Protein AF-A0A2A4YW65-F1 (afdb_monomer_lite)

Radius of gyration: 28.7 Å; chains: 1; bounding box: 66×34×66 Å

Structure (mmCIF, N/CA/C/O backbone):
data_AF-A0A2A4YW65-F1
#
_entry.id   AF-A0A2A4YW65-F1
#
loop_
_atom_site.group_PDB
_atom_site.id
_atom_site.type_symbol
_atom_site.label_atom_id
_atom_site.label_alt_id
_atom_site.label_comp_id
_atom_site.label_asym_id
_atom_site.label_entity_id
_atom_site.label_seq_id
_atom_site.pdbx_PDB_ins_code
_atom_site.Cartn_x
_atom_site.Cartn_y
_atom_site.Cartn_z
_atom_site.occupancy
_atom_site.B_iso_or_equiv
_atom_site.auth_seq_id
_atom_site.auth_comp_id
_atom_site.auth_asym_id
_atom_site.auth_atom_id
_atom_site.pdbx_PDB_model_num
ATOM 1 N N . MET A 1 1 ? 47.340 -18.598 -49.023 1.00 48.50 1 MET A N 1
ATOM 2 C CA . MET A 1 1 ? 47.053 -17.538 -48.037 1.00 48.50 1 MET A CA 1
ATOM 3 C C . MET A 1 1 ? 45.628 -17.753 -47.557 1.00 48.50 1 MET A C 1
ATOM 5 O O . MET A 1 1 ? 44.806 -18.172 -48.364 1.00 48.50 1 MET A O 1
ATOM 9 N N . SER A 1 2 ? 45.419 -17.687 -46.243 1.00 53.16 2 SER A N 1
ATOM 10 C CA . SER A 1 2 ? 44.254 -18.253 -45.555 1.00 53.16 2 SER A CA 1
ATOM 11 C C . SER A 1 2 ? 43.007 -17.387 -45.751 1.00 53.16 2 SER A C 1
ATOM 13 O O . SER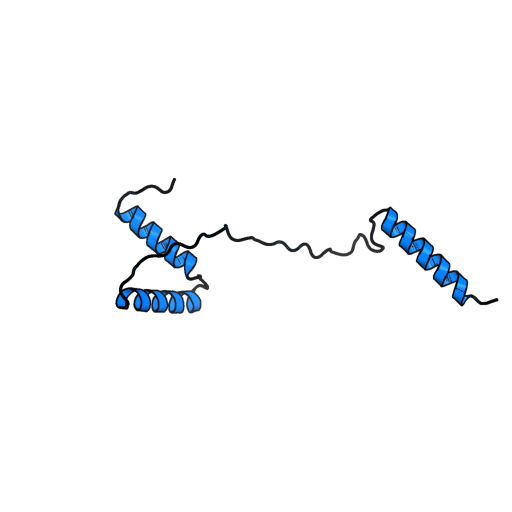 A 1 2 ? 43.008 -16.241 -45.324 1.00 53.16 2 SER A O 1
ATOM 15 N N . ARG A 1 3 ? 41.945 -17.949 -46.346 1.00 60.03 3 ARG A N 1
ATOM 16 C CA . ARG A 1 3 ? 40.611 -17.319 -46.450 1.00 60.03 3 ARG A CA 1
ATOM 17 C C . ARG A 1 3 ? 39.942 -17.117 -45.084 1.00 60.03 3 ARG A C 1
ATOM 19 O O . ARG A 1 3 ? 38.929 -16.436 -45.005 1.00 60.03 3 ARG A O 1
ATOM 26 N N . ASP A 1 4 ? 40.500 -17.720 -44.031 1.00 58.25 4 ASP A N 1
ATOM 27 C CA . ASP A 1 4 ? 39.976 -17.640 -42.669 1.00 58.25 4 ASP A CA 1
ATOM 28 C C . ASP A 1 4 ? 40.277 -16.298 -41.978 1.00 58.25 4 ASP A C 1
ATOM 30 O O . ASP A 1 4 ? 39.684 -16.008 -40.947 1.00 58.25 4 ASP A O 1
ATOM 34 N N . ALA A 1 5 ? 41.207 -15.497 -42.512 1.00 61.91 5 ALA A N 1
ATOM 35 C CA . ALA A 1 5 ? 41.501 -14.160 -41.991 1.00 61.91 5 ALA A CA 1
ATOM 36 C C . ALA A 1 5 ? 40.562 -13.099 -42.591 1.00 61.91 5 ALA A C 1
ATOM 38 O O . ALA A 1 5 ? 40.067 -12.246 -41.863 1.00 61.91 5 ALA A O 1
ATOM 39 N N . ASP A 1 6 ? 40.251 -13.222 -43.886 1.00 74.88 6 ASP A N 1
ATOM 40 C CA . ASP A 1 6 ? 39.449 -12.233 -44.617 1.00 74.88 6 ASP A CA 1
ATOM 41 C C . ASP A 1 6 ? 38.009 -12.135 -44.082 1.00 74.88 6 ASP A C 1
ATOM 43 O O . ASP A 1 6 ? 37.489 -11.037 -43.922 1.00 74.88 6 ASP A O 1
ATOM 47 N N . TRP A 1 7 ? 37.360 -13.258 -43.741 1.00 79.19 7 TRP A N 1
ATOM 48 C CA . TRP A 1 7 ? 35.976 -13.213 -43.235 1.00 79.19 7 TRP A CA 1
ATOM 49 C C . TRP A 1 7 ? 35.873 -12.614 -41.829 1.00 79.19 7 TRP A C 1
ATOM 51 O O . TRP A 1 7 ? 34.831 -12.071 -41.474 1.00 79.19 7 TRP A O 1
ATOM 61 N N . MET A 1 8 ? 36.927 -12.754 -41.020 1.00 80.81 8 MET A N 1
ATOM 62 C CA . MET A 1 8 ? 36.956 -12.245 -39.651 1.00 80.81 8 MET A CA 1
ATOM 63 C C . MET A 1 8 ? 37.122 -10.728 -39.667 1.00 80.81 8 MET A C 1
ATOM 65 O O . MET A 1 8 ? 36.392 -10.025 -38.979 1.00 80.81 8 MET A O 1
ATOM 69 N N . GLU A 1 9 ? 38.013 -10.235 -40.526 1.00 84.69 9 GLU A N 1
ATOM 70 C CA . GLU A 1 9 ? 38.233 -8.805 -40.728 1.00 84.69 9 GLU A CA 1
ATOM 71 C C . GLU A 1 9 ? 36.998 -8.137 -41.363 1.00 84.69 9 GLU A C 1
ATOM 73 O O . GLU A 1 9 ? 36.566 -7.083 -40.906 1.00 84.69 9 GLU A O 1
ATOM 78 N N . GLU A 1 10 ? 36.341 -8.788 -42.334 1.00 81.81 10 GLU A N 1
ATOM 79 C CA . GLU A 1 10 ? 35.068 -8.315 -42.905 1.00 81.81 10 GLU A CA 1
ATOM 80 C C . GLU A 1 10 ? 33.919 -8.268 -41.881 1.00 81.81 10 GLU A C 1
ATOM 82 O O . GLU A 1 10 ? 33.060 -7.382 -41.941 1.00 81.81 10 GLU A O 1
ATOM 87 N N . GLU A 1 11 ? 33.877 -9.224 -40.953 1.00 81.62 11 GLU A N 1
ATOM 88 C CA . GLU A 1 11 ? 32.861 -9.287 -39.903 1.00 81.62 11 GLU A CA 1
ATOM 89 C C . GLU A 1 11 ? 33.079 -8.212 -38.831 1.00 81.62 11 GLU A C 1
ATOM 91 O O . GLU A 1 11 ? 32.109 -7.573 -38.415 1.00 81.62 11 GLU A O 1
ATOM 96 N N . ASP A 1 12 ? 34.331 -7.958 -38.444 1.00 84.56 12 ASP A N 1
ATOM 97 C CA . ASP A 1 12 ? 34.695 -6.883 -37.515 1.00 84.56 12 ASP A CA 1
ATOM 98 C C . ASP A 1 12 ? 34.331 -5.511 -38.107 1.00 84.56 12 ASP A C 1
ATOM 100 O O . ASP A 1 12 ? 33.618 -4.721 -37.481 1.00 84.56 12 ASP A O 1
ATOM 104 N N . ASP A 1 13 ? 34.676 -5.279 -39.376 1.00 85.12 13 ASP A N 1
ATOM 105 C CA . ASP A 1 13 ? 34.291 -4.088 -40.138 1.00 85.12 13 ASP A CA 1
ATOM 106 C C . ASP A 1 13 ? 32.768 -3.881 -40.186 1.00 85.12 13 ASP A C 1
ATOM 108 O O . ASP A 1 13 ? 32.256 -2.754 -40.186 1.00 85.12 13 ASP A O 1
ATOM 112 N N . ARG A 1 14 ? 32.018 -4.981 -40.304 1.00 82.56 14 ARG A N 1
ATOM 113 C CA . ARG A 1 14 ? 30.554 -4.967 -40.350 1.00 82.56 14 ARG A CA 1
ATOM 114 C C . ARG A 1 14 ? 29.966 -4.626 -38.986 1.00 82.56 14 ARG A C 1
ATOM 116 O O . ARG A 1 14 ? 29.001 -3.859 -38.933 1.00 82.56 14 ARG A O 1
ATOM 123 N N . ALA A 1 15 ? 30.534 -5.164 -37.910 1.00 79.81 15 ALA A N 1
ATOM 124 C CA . ALA A 1 15 ? 30.119 -4.882 -36.543 1.00 79.81 15 ALA A CA 1
ATOM 125 C C . ALA A 1 15 ? 30.379 -3.414 -36.168 1.00 79.81 15 ALA A C 1
ATOM 127 O O . ALA A 1 15 ? 29.471 -2.750 -35.665 1.00 79.81 15 ALA A O 1
ATOM 128 N N . GLU A 1 16 ? 31.554 -2.871 -36.503 1.00 83.19 16 GLU A N 1
ATOM 129 C CA . GLU A 1 16 ? 31.891 -1.462 -36.254 1.00 83.19 16 GLU A CA 1
ATOM 130 C C . GLU A 1 16 ? 30.931 -0.503 -36.973 1.00 83.19 16 GLU A C 1
ATOM 132 O O . GLU A 1 16 ? 30.447 0.470 -36.389 1.00 83.19 16 GLU A O 1
ATOM 137 N N . LYS A 1 17 ? 30.584 -0.804 -38.232 1.00 82.81 17 LYS A N 1
ATOM 138 C CA . LYS A 1 17 ? 29.613 -0.010 -39.005 1.00 82.81 17 LYS A CA 1
ATOM 139 C C . LYS A 1 17 ? 28.210 -0.065 -38.393 1.00 82.81 17 LYS A C 1
ATOM 141 O O . LYS A 1 17 ? 27.501 0.939 -38.417 1.00 82.81 17 LYS A O 1
ATOM 146 N N . GLN A 1 18 ? 27.798 -1.211 -37.852 1.00 79.19 18 GLN A N 1
ATOM 147 C CA . GLN A 1 18 ? 26.490 -1.366 -37.207 1.00 79.19 18 GLN A CA 1
ATOM 148 C C . GLN A 1 18 ? 26.404 -0.618 -35.872 1.00 79.19 18 GLN A C 1
ATOM 150 O O . GLN A 1 18 ? 25.398 0.051 -35.621 1.00 79.19 18 GLN A O 1
ATOM 155 N N . ASP A 1 19 ? 27.464 -0.664 -35.061 1.00 77.88 19 ASP A N 1
ATOM 156 C CA . ASP A 1 19 ? 27.533 0.047 -33.780 1.00 77.88 19 ASP A CA 1
ATOM 157 C C . ASP A 1 19 ? 27.554 1.571 -33.984 1.00 77.88 19 ASP A C 1
ATOM 159 O O . ASP A 1 19 ? 26.770 2.298 -33.373 1.00 77.88 19 ASP A O 1
ATOM 163 N N . ALA A 1 20 ? 28.344 2.058 -34.950 1.00 77.12 20 ALA A N 1
ATOM 164 C CA . ALA A 1 20 ? 28.403 3.480 -35.301 1.00 77.12 20 ALA A CA 1
ATOM 165 C C . ALA A 1 20 ? 27.057 4.045 -35.794 1.00 77.12 20 ALA A C 1
ATOM 167 O O . ALA A 1 20 ? 26.752 5.220 -35.576 1.00 77.12 20 ALA A O 1
ATOM 168 N N . LEU A 1 21 ? 26.245 3.220 -36.461 1.00 75.81 21 LEU A N 1
ATOM 169 C CA . LEU A 1 21 ? 24.921 3.601 -36.956 1.00 75.81 21 LEU A CA 1
ATOM 170 C C . LEU A 1 21 ? 23.812 3.383 -35.912 1.00 75.81 21 LEU A C 1
ATOM 172 O O . LEU A 1 21 ? 22.696 3.864 -36.110 1.00 75.81 21 LEU A O 1
ATOM 176 N N . GLY A 1 22 ? 24.095 2.675 -34.812 1.00 71.50 22 GLY A N 1
ATOM 177 C CA . GLY A 1 22 ? 23.102 2.289 -33.807 1.00 71.50 22 GLY A CA 1
ATOM 178 C C . GLY A 1 22 ? 22.005 1.368 -34.358 1.00 71.50 22 GLY A C 1
ATOM 179 O O . GLY A 1 22 ? 20.900 1.331 -33.814 1.00 71.50 22 GLY A O 1
ATOM 180 N N . VAL A 1 23 ? 22.282 0.659 -35.458 1.00 70.12 23 VAL A N 1
ATOM 181 C CA . VAL A 1 23 ? 21.325 -0.205 -36.161 1.00 70.12 23 VAL A CA 1
ATOM 182 C C . VAL A 1 23 ? 21.713 -1.659 -35.933 1.00 70.12 23 VAL A C 1
ATOM 184 O O . VAL A 1 23 ? 22.854 -2.056 -36.151 1.00 70.12 23 VAL A O 1
ATOM 187 N N . THR A 1 24 ? 20.755 -2.484 -35.523 1.00 69.44 24 THR A N 1
ATOM 188 C CA . THR A 1 24 ? 20.962 -3.928 -35.404 1.00 69.44 24 THR A CA 1
ATOM 189 C C . THR A 1 24 ? 20.902 -4.594 -36.779 1.00 69.44 24 THR A C 1
ATOM 191 O O . THR A 1 24 ? 20.134 -4.184 -37.647 1.00 69.44 24 THR A O 1
ATOM 194 N N . ALA A 1 25 ? 21.650 -5.687 -36.970 1.00 69.06 25 ALA A N 1
ATOM 195 C CA . ALA A 1 25 ? 21.626 -6.475 -38.212 1.00 69.06 25 ALA A CA 1
ATOM 196 C C . ALA A 1 25 ? 20.217 -6.952 -38.626 1.00 69.06 25 ALA A C 1
ATOM 198 O O . ALA A 1 25 ? 19.981 -7.265 -39.790 1.00 69.06 25 ALA A O 1
ATOM 199 N N . ASN A 1 26 ? 19.284 -7.011 -37.672 1.00 70.06 26 ASN A N 1
ATOM 200 C CA . ASN A 1 26 ? 17.884 -7.321 -37.902 1.00 70.06 26 ASN A CA 1
ATOM 201 C C . ASN A 1 26 ? 17.008 -6.248 -37.241 1.00 70.06 26 ASN A C 1
ATOM 203 O O . ASN A 1 26 ? 16.658 -6.358 -36.063 1.00 70.06 26 ASN A O 1
ATOM 207 N N . ALA A 1 27 ? 16.703 -5.193 -37.996 1.00 65.19 27 ALA A N 1
ATOM 208 C CA . ALA A 1 27 ? 15.834 -4.101 -37.557 1.00 65.19 27 ALA A CA 1
ATOM 209 C C . ALA A 1 27 ? 14.350 -4.515 -37.472 1.00 65.19 27 ALA A C 1
ATOM 211 O O . ALA A 1 27 ? 13.583 -3.890 -36.743 1.00 65.19 27 ALA A O 1
ATOM 212 N N . ASP A 1 28 ? 13.960 -5.589 -38.167 1.00 66.44 28 ASP A N 1
ATOM 213 C CA . ASP A 1 28 ? 12.588 -6.114 -38.195 1.00 66.44 28 ASP A CA 1
ATOM 214 C C . ASP A 1 28 ? 12.296 -7.105 -37.053 1.00 66.44 28 ASP A C 1
ATOM 216 O O . ASP A 1 28 ? 11.158 -7.550 -36.875 1.00 66.44 28 ASP A O 1
ATOM 220 N N . ALA A 1 29 ? 13.307 -7.473 -36.258 1.00 69.25 29 ALA A N 1
ATOM 221 C CA . ALA A 1 29 ? 13.113 -8.356 -35.117 1.00 69.25 29 ALA A CA 1
ATOM 222 C C . ALA A 1 29 ? 12.264 -7.660 -34.036 1.00 69.25 29 ALA A C 1
ATOM 224 O O . ALA A 1 29 ? 12.604 -6.557 -33.598 1.00 69.25 29 ALA A O 1
ATOM 225 N N . PRO A 1 30 ? 11.187 -8.296 -33.536 1.00 67.75 30 PRO A N 1
ATOM 226 C CA . PRO A 1 30 ? 10.367 -7.712 -32.486 1.00 67.75 30 PRO A CA 1
ATOM 227 C C . PRO A 1 30 ? 11.189 -7.544 -31.205 1.00 67.75 30 PRO A C 1
ATOM 229 O O . PRO A 1 30 ? 11.548 -8.511 -30.530 1.00 67.75 30 PRO A O 1
ATOM 232 N N . VAL A 1 31 ? 11.468 -6.291 -30.852 1.00 69.94 31 VAL A N 1
ATOM 233 C CA . VAL A 1 31 ? 12.124 -5.937 -29.594 1.00 69.94 31 VAL A CA 1
ATOM 234 C C . VAL A 1 31 ? 11.156 -6.208 -28.444 1.00 69.94 31 VAL A C 1
ATOM 236 O O . VAL A 1 31 ? 10.006 -5.763 -28.455 1.00 69.94 31 VAL A O 1
ATOM 239 N N . LEU A 1 32 ? 11.628 -6.913 -27.415 1.00 68.62 32 LEU A N 1
ATOM 240 C CA . LEU A 1 32 ? 10.905 -7.122 -26.160 1.00 68.62 32 LEU A CA 1
ATOM 241 C C . LEU A 1 32 ? 10.786 -5.794 -25.393 1.00 68.62 32 LEU A C 1
ATOM 243 O O . LEU A 1 32 ? 11.521 -5.515 -24.446 1.00 68.62 32 LEU A O 1
ATOM 247 N N . VAL A 1 33 ? 9.829 -4.957 -25.795 1.00 65.81 33 VAL A N 1
ATOM 248 C CA . VAL A 1 33 ? 9.448 -3.763 -25.043 1.00 65.81 33 VAL A CA 1
ATOM 249 C C . VAL A 1 33 ? 8.718 -4.237 -23.791 1.00 65.81 33 VAL A C 1
ATOM 251 O O . VAL A 1 33 ? 7.562 -4.657 -23.842 1.00 65.81 33 VAL A O 1
ATOM 254 N N . ARG A 1 34 ? 9.394 -4.191 -22.638 1.00 65.19 34 ARG A N 1
ATOM 255 C CA . ARG A 1 34 ? 8.753 -4.412 -21.336 1.00 65.19 34 ARG A CA 1
ATOM 256 C C . ARG A 1 34 ? 7.723 -3.304 -21.100 1.00 65.19 34 ARG A C 1
ATOM 258 O O . ARG A 1 34 ? 8.043 -2.284 -20.496 1.00 65.19 34 ARG A O 1
ATOM 265 N N . LYS A 1 35 ? 6.478 -3.518 -21.534 1.00 59.56 35 LYS A N 1
ATOM 266 C CA . LYS A 1 35 ? 5.316 -2.767 -21.046 1.00 59.56 35 LYS A CA 1
ATOM 267 C C . LYS A 1 35 ? 5.161 -3.081 -19.562 1.00 59.56 35 LYS A C 1
ATOM 269 O O . LYS A 1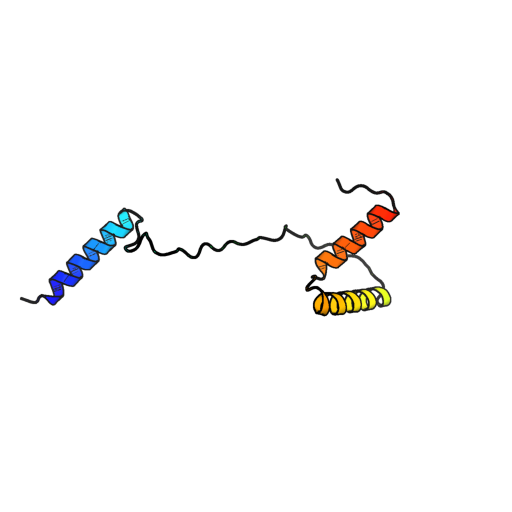 35 ? 4.541 -4.068 -19.183 1.00 59.56 35 LYS A O 1
ATOM 274 N N . ARG A 1 36 ? 5.803 -2.285 -18.710 1.00 60.28 36 ARG A N 1
ATOM 275 C CA . ARG A 1 36 ? 5.512 -2.298 -17.280 1.00 60.28 36 ARG A CA 1
ATOM 276 C C . ARG A 1 36 ? 4.259 -1.458 -17.099 1.00 60.28 36 ARG A C 1
ATOM 278 O O . ARG A 1 36 ? 4.348 -0.237 -17.061 1.00 60.28 36 ARG A O 1
ATOM 285 N N . GLU A 1 37 ? 3.104 -2.105 -17.018 1.00 61.97 37 GLU A N 1
ATOM 286 C CA . GLU A 1 37 ? 1.958 -1.512 -16.330 1.00 61.97 37 GLU A CA 1
ATOM 287 C C . GLU A 1 37 ? 2.392 -1.326 -14.874 1.00 61.97 37 GLU A C 1
ATOM 289 O O . GLU A 1 37 ? 2.408 -2.264 -14.077 1.00 61.97 37 GLU A O 1
ATOM 294 N N . GLN A 1 38 ? 2.930 -0.148 -14.570 1.00 63.03 38 GLN A N 1
ATOM 295 C CA . GLN A 1 38 ? 3.439 0.147 -13.244 1.00 63.03 38 GLN A CA 1
ATOM 296 C C . GLN A 1 38 ? 2.242 0.551 -12.386 1.00 63.03 38 GLN A C 1
ATOM 298 O O . GLN A 1 38 ? 1.591 1.558 -12.660 1.00 63.03 38 GLN A O 1
ATOM 303 N N . GLU A 1 39 ? 1.930 -0.263 -11.374 1.00 70.31 39 GLU A N 1
ATOM 304 C CA . GLU A 1 39 ? 0.949 0.110 -10.353 1.00 70.31 39 GLU A CA 1
ATOM 305 C C . GLU A 1 39 ? 1.345 1.463 -9.729 1.00 70.31 39 GLU A C 1
ATOM 307 O O . GLU A 1 39 ? 2.544 1.748 -9.595 1.00 70.31 39 GLU A O 1
ATOM 312 N N . PRO A 1 40 ? 0.366 2.303 -9.344 1.00 78.44 40 PRO A N 1
ATOM 313 C CA . PRO A 1 40 ? 0.645 3.599 -8.742 1.00 78.44 40 PRO A CA 1
ATOM 314 C C . PRO A 1 40 ? 1.533 3.456 -7.493 1.00 78.44 40 PRO A C 1
ATOM 316 O O . PRO A 1 40 ? 1.417 2.473 -6.751 1.00 78.44 40 PRO A O 1
ATOM 319 N N . PRO A 1 41 ? 2.429 4.426 -7.237 1.00 80.38 41 PRO A N 1
ATOM 320 C CA . PRO A 1 41 ? 3.340 4.363 -6.103 1.00 80.38 41 PRO A CA 1
ATOM 321 C C . PRO A 1 41 ? 2.556 4.398 -4.784 1.00 80.38 41 PRO A C 1
ATOM 323 O O . PRO A 1 41 ? 1.774 5.313 -4.535 1.00 80.38 41 PRO A O 1
ATOM 326 N N . ARG A 1 42 ? 2.784 3.400 -3.921 1.00 82.00 42 ARG A N 1
ATOM 327 C CA . ARG A 1 42 ? 2.161 3.291 -2.593 1.00 82.00 42 ARG A CA 1
ATOM 328 C C . ARG A 1 42 ? 3.150 3.693 -1.498 1.00 82.00 42 ARG A C 1
ATOM 330 O O . ARG A 1 42 ? 4.324 3.336 -1.565 1.00 82.00 42 ARG A O 1
ATOM 337 N N . ALA A 1 43 ? 2.662 4.386 -0.469 1.00 81.62 43 ALA A N 1
ATOM 338 C CA . ALA A 1 43 ? 3.429 4.734 0.728 1.00 81.62 43 ALA A CA 1
ATOM 339 C C . ALA A 1 43 ? 2.984 3.891 1.935 1.00 81.62 43 ALA A C 1
ATOM 341 O O . ALA A 1 43 ? 1.801 3.584 2.090 1.00 81.62 43 ALA A O 1
ATOM 342 N N . THR A 1 44 ? 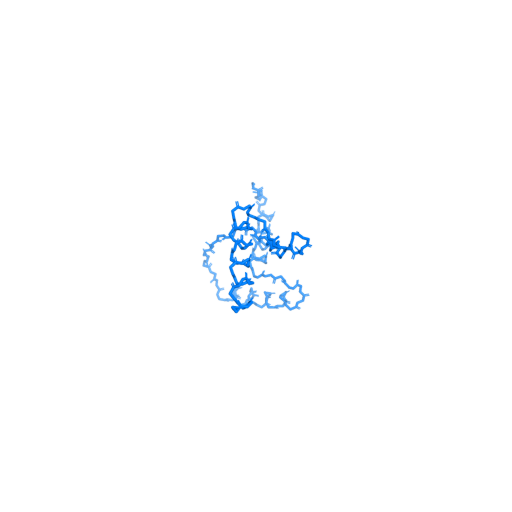3.923 3.535 2.814 1.00 82.56 44 THR A N 1
ATOM 343 C CA . THR A 1 44 ? 3.629 2.752 4.022 1.00 82.56 44 THR A CA 1
ATOM 344 C C . THR A 1 44 ? 2.997 3.638 5.096 1.00 82.56 44 THR A C 1
ATOM 346 O O . THR A 1 44 ? 3.604 4.616 5.529 1.00 82.56 44 THR A O 1
ATOM 349 N N . LYS A 1 45 ? 1.803 3.275 5.577 1.00 78.56 45 LYS A N 1
ATOM 350 C CA . LYS A 1 45 ? 1.147 3.919 6.725 1.00 78.56 45 LYS A CA 1
ATOM 351 C C . LYS A 1 45 ? 0.979 2.910 7.859 1.00 78.56 45 LYS A C 1
ATOM 353 O O . LYS A 1 45 ? 0.217 1.959 7.723 1.00 78.56 45 LYS A O 1
ATOM 358 N N . GLY A 1 46 ? 1.677 3.127 8.972 1.00 81.06 46 GLY A N 1
ATOM 359 C CA . GLY A 1 46 ? 1.522 2.320 10.184 1.00 81.06 46 GLY A CA 1
ATOM 360 C C . GLY A 1 46 ? 0.328 2.786 11.015 1.00 81.06 46 GLY A C 1
ATOM 361 O O . GLY A 1 46 ? 0.177 3.980 11.270 1.00 81.06 46 GLY A O 1
ATOM 362 N N . PHE A 1 47 ? -0.514 1.853 11.449 1.00 81.38 47 PHE A N 1
ATOM 363 C CA . PHE A 1 47 ? -1.603 2.097 12.393 1.00 81.38 47 PHE A CA 1
ATOM 364 C C . PHE A 1 47 ? -1.543 1.077 13.527 1.00 81.38 47 PHE A C 1
ATOM 366 O O . PHE A 1 47 ? -1.165 -0.076 13.324 1.00 81.38 47 PHE A O 1
ATOM 373 N N . TYR A 1 48 ? -1.938 1.503 14.723 1.00 86.56 48 TYR A N 1
ATOM 374 C CA . TYR A 1 48 ? -2.133 0.597 15.846 1.00 86.56 48 TYR A CA 1
ATOM 375 C C . TYR A 1 48 ? -3.510 -0.053 15.717 1.00 86.56 48 TYR A C 1
ATOM 377 O O . TYR A 1 48 ? -4.526 0.639 15.660 1.00 86.56 48 TYR A O 1
ATOM 385 N N . ILE A 1 49 ? -3.538 -1.381 15.661 1.00 86.88 49 ILE A N 1
ATOM 386 C CA . ILE A 1 49 ? -4.758 -2.182 15.557 1.00 86.88 49 ILE A CA 1
ATOM 387 C C . ILE A 1 49 ? -4.759 -3.246 16.656 1.00 86.88 49 ILE A C 1
ATOM 389 O O . ILE A 1 49 ? -3.710 -3.749 17.052 1.00 86.88 49 ILE A O 1
ATOM 393 N N . GLN A 1 50 ? -5.950 -3.585 17.157 1.00 91.19 50 GLN A N 1
ATOM 394 C CA . GLN A 1 50 ? -6.118 -4.711 18.075 1.00 91.19 50 GLN A CA 1
ATOM 395 C C . GLN A 1 50 ? -5.972 -6.038 17.317 1.00 91.19 50 GLN A C 1
ATOM 397 O O . GLN A 1 50 ? -6.475 -6.179 16.201 1.00 91.19 50 GLN A O 1
ATOM 402 N N . ASP A 1 51 ? -5.355 -7.029 17.958 1.00 89.38 51 ASP A N 1
ATOM 403 C CA . ASP A 1 51 ? -5.043 -8.344 17.373 1.00 89.38 51 ASP A CA 1
ATOM 404 C C . ASP A 1 51 ? -6.263 -9.027 16.722 1.00 89.38 51 ASP A C 1
ATOM 406 O O . ASP A 1 51 ? -6.170 -9.578 15.628 1.00 89.38 51 ASP A O 1
ATOM 410 N N . VAL A 1 52 ? -7.449 -8.898 17.326 1.00 91.50 52 VAL A N 1
ATOM 411 C CA . VAL A 1 52 ? -8.699 -9.465 16.786 1.00 91.50 52 VAL A CA 1
ATOM 412 C C . VAL A 1 52 ? -9.018 -8.922 15.387 1.00 91.50 52 VAL A C 1
ATOM 414 O O . VAL A 1 52 ? -9.356 -9.692 14.488 1.00 91.50 52 VAL A O 1
ATOM 417 N N . TYR A 1 53 ? -8.877 -7.610 15.178 1.00 86.88 53 TYR A N 1
ATOM 418 C CA . TYR A 1 53 ? -9.124 -6.992 13.874 1.00 86.88 53 TYR A CA 1
ATOM 419 C C . TYR A 1 53 ? -8.002 -7.288 12.879 1.00 86.88 53 TYR A C 1
ATOM 421 O O . TYR A 1 53 ? -8.293 -7.461 11.698 1.00 86.88 53 TYR A O 1
ATOM 429 N N . SER A 1 54 ? -6.752 -7.412 13.344 1.00 85.44 54 SER A N 1
ATOM 430 C CA . SER A 1 54 ? -5.629 -7.840 12.497 1.00 85.44 54 SER A CA 1
ATOM 431 C C . SER A 1 54 ? -5.894 -9.222 11.903 1.00 85.44 54 SER A C 1
ATOM 433 O O . SER A 1 54 ? -5.902 -9.389 10.688 1.00 85.44 54 SER A O 1
ATOM 435 N N . ARG A 1 55 ? -6.230 -10.199 12.754 1.00 88.88 55 ARG A N 1
ATOM 436 C CA . ARG A 1 55 ? -6.531 -11.572 12.321 1.00 88.88 55 ARG A CA 1
ATOM 437 C C . ARG A 1 55 ? -7.756 -11.642 11.413 1.00 88.88 55 ARG A C 1
ATOM 439 O O . ARG A 1 55 ? -7.778 -12.417 10.458 1.00 88.88 55 ARG A O 1
ATOM 446 N N . GLY A 1 56 ? -8.781 -10.839 11.705 1.00 89.12 56 GLY A N 1
ATOM 447 C CA . GLY A 1 56 ? -9.959 -10.719 10.847 1.00 89.12 56 GLY A CA 1
ATOM 448 C C . GLY A 1 56 ? -9.601 -10.186 9.459 1.00 89.12 56 GLY A C 1
ATOM 449 O O . GLY A 1 56 ? -10.043 -10.746 8.459 1.00 89.12 56 GLY A O 1
ATOM 450 N N . PHE A 1 57 ? -8.754 -9.157 9.391 1.00 86.38 57 PHE A N 1
ATOM 451 C CA . PHE A 1 57 ? -8.275 -8.601 8.129 1.00 86.38 57 PHE A CA 1
ATOM 452 C C . PHE A 1 57 ? -7.450 -9.619 7.335 1.00 86.38 57 PHE A C 1
ATOM 454 O O . PHE A 1 57 ? -7.727 -9.830 6.156 1.00 86.38 57 PHE A O 1
ATOM 461 N N . ASP A 1 58 ? -6.517 -10.322 7.979 1.00 85.19 58 ASP A N 1
ATOM 462 C CA . ASP A 1 58 ? -5.692 -11.347 7.327 1.00 85.19 58 ASP A CA 1
ATOM 463 C C . ASP A 1 58 ? -6.540 -12.465 6.709 1.00 85.19 58 ASP A C 1
ATOM 465 O O . ASP A 1 58 ? -6.284 -12.908 5.586 1.00 85.19 58 ASP A O 1
ATOM 469 N N . ARG A 1 59 ? -7.606 -12.883 7.402 1.00 88.94 59 ARG A N 1
ATOM 470 C CA . ARG A 1 59 ? -8.560 -13.867 6.879 1.00 88.94 59 ARG A CA 1
ATOM 471 C C . ARG A 1 59 ? -9.280 -13.358 5.630 1.00 88.94 59 ARG A C 1
ATOM 473 O O . ARG A 1 59 ? -9.362 -14.081 4.640 1.00 88.94 59 ARG A O 1
ATOM 480 N N . VAL A 1 60 ? -9.762 -12.116 5.655 1.00 86.62 60 VAL A N 1
ATOM 481 C CA . VAL A 1 60 ? -10.436 -11.495 4.502 1.0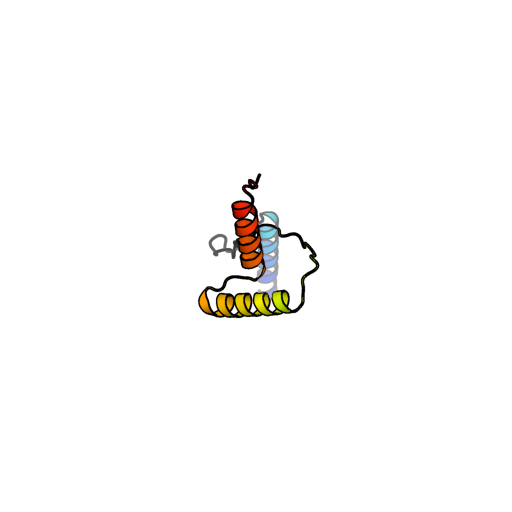0 86.62 60 VAL A CA 1
ATOM 482 C C . VAL A 1 60 ? -9.482 -11.372 3.314 1.00 86.62 60 VAL A C 1
ATOM 484 O O . VAL A 1 60 ? -9.862 -11.687 2.187 1.00 86.62 60 VAL A O 1
ATOM 487 N N . VAL A 1 61 ? -8.233 -10.965 3.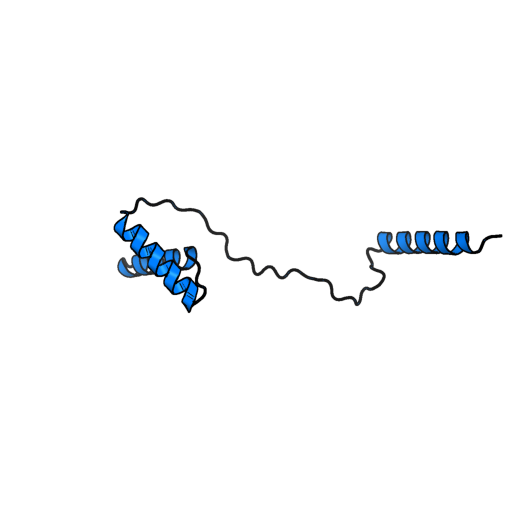553 1.00 86.44 61 VAL A N 1
ATOM 488 C CA . VAL A 1 61 ? -7.191 -10.900 2.518 1.00 86.44 61 VAL A CA 1
ATOM 489 C C . VAL A 1 61 ? -6.947 -12.279 1.917 1.00 86.44 61 VAL A C 1
ATOM 491 O O . VAL A 1 61 ? -6.880 -12.404 0.696 1.00 86.44 61 VAL A O 1
ATOM 494 N N . PHE A 1 62 ? -6.844 -13.317 2.747 1.00 83.12 62 PHE A N 1
ATOM 495 C CA . PHE A 1 62 ? -6.643 -14.684 2.278 1.00 83.12 62 PHE A CA 1
ATOM 496 C C . PHE A 1 62 ? -7.804 -15.162 1.395 1.00 83.12 62 PHE A C 1
ATOM 498 O O . PHE A 1 62 ? -7.579 -15.635 0.280 1.00 83.12 62 PHE A O 1
ATOM 505 N N . GLU A 1 63 ? -9.045 -14.974 1.844 1.00 87.06 63 GLU A N 1
ATOM 506 C CA . GLU A 1 63 ? -10.246 -15.361 1.096 1.00 87.06 63 GLU A CA 1
ATOM 507 C C . GLU A 1 63 ? -10.357 -14.597 -0.239 1.00 87.06 63 GLU A C 1
ATOM 509 O O . GLU A 1 63 ? -10.576 -15.195 -1.294 1.00 87.06 63 GLU A O 1
ATOM 514 N N . GLN A 1 64 ? -10.133 -13.280 -0.237 1.00 84.12 64 GLN A N 1
ATOM 515 C CA . GLN A 1 64 ? -10.211 -12.454 -1.449 1.00 84.12 64 GLN A CA 1
ATOM 516 C C . GLN A 1 64 ? -9.051 -12.696 -2.419 1.00 84.12 64 GLN A C 1
ATOM 518 O O . GLN A 1 64 ? -9.245 -12.607 -3.635 1.00 84.12 64 GLN A O 1
ATOM 523 N N . LYS A 1 65 ? -7.865 -13.047 -1.913 1.00 82.44 65 LYS A N 1
ATOM 524 C CA . LYS A 1 65 ? -6.732 -13.457 -2.747 1.00 82.44 65 LYS A CA 1
ATOM 525 C C . LYS A 1 65 ? -7.058 -14.737 -3.515 1.00 82.44 65 LYS A C 1
ATOM 527 O O . LYS A 1 65 ? -6.768 -14.805 -4.705 1.00 82.44 65 LYS A O 1
ATOM 532 N N . MET A 1 66 ? -7.693 -15.710 -2.860 1.00 78.50 66 MET A N 1
ATOM 533 C CA . MET A 1 66 ? -8.081 -16.982 -3.479 1.00 78.50 66 MET A CA 1
ATOM 534 C C . MET A 1 66 ? -9.198 -16.824 -4.520 1.00 78.50 66 MET A C 1
ATOM 536 O O . MET A 1 66 ? -9.184 -17.518 -5.531 1.00 78.50 66 MET A O 1
ATOM 540 N N . VAL A 1 67 ? -10.157 -15.918 -4.293 1.00 79.19 67 VAL A N 1
ATOM 541 C CA . VAL A 1 67 ? -11.353 -15.784 -5.149 1.00 79.19 67 VAL A CA 1
ATOM 542 C C . VAL A 1 67 ? -11.192 -14.740 -6.261 1.00 79.19 67 VAL A C 1
ATOM 544 O O . VAL A 1 67 ? -11.692 -14.947 -7.363 1.00 79.19 67 VAL A O 1
ATOM 547 N N . LYS A 1 68 ? -10.536 -13.601 -5.992 1.00 73.38 68 LYS A N 1
ATOM 548 C CA . LYS A 1 68 ? -10.504 -12.433 -6.900 1.00 73.38 68 LYS A CA 1
ATOM 549 C C . LYS A 1 68 ? -9.101 -11.949 -7.268 1.00 73.38 68 LYS A C 1
ATOM 551 O O . LYS A 1 68 ? -8.985 -10.994 -8.027 1.00 73.38 68 LYS A O 1
ATOM 556 N N . GLY A 1 69 ? -8.048 -12.545 -6.705 1.00 77.00 69 GLY A N 1
ATOM 557 C CA . GLY A 1 69 ? -6.666 -12.105 -6.930 1.00 77.00 69 GLY A CA 1
ATOM 558 C C . GLY A 1 69 ? -6.332 -10.721 -6.356 1.00 77.00 69 GLY A C 1
ATOM 559 O O . GLY A 1 69 ? -5.259 -10.196 -6.644 1.00 77.00 69 GLY A O 1
ATOM 560 N N . LYS A 1 70 ? -7.220 -10.134 -5.537 1.00 79.44 70 LYS A N 1
ATOM 561 C CA . LYS A 1 70 ? -7.003 -8.824 -4.907 1.00 79.44 70 LYS A CA 1
ATOM 562 C C . LYS A 1 70 ? -5.844 -8.880 -3.916 1.00 79.44 70 LYS A C 1
ATOM 564 O O . LYS A 1 70 ? -5.697 -9.849 -3.164 1.00 79.44 70 LYS A O 1
ATOM 569 N N . LYS A 1 71 ? -5.037 -7.820 -3.885 1.00 81.44 71 LYS A N 1
ATOM 570 C CA . LYS A 1 71 ? -3.897 -7.705 -2.963 1.00 81.44 71 LYS A CA 1
ATOM 571 C C . LYS A 1 71 ? -4.315 -7.019 -1.658 1.00 81.44 71 LYS A C 1
ATOM 573 O O . LYS A 1 71 ? -5.243 -6.216 -1.624 1.00 81.44 71 LYS A O 1
ATOM 578 N N . ALA A 1 72 ? -3.580 -7.292 -0.577 1.00 82.00 72 ALA A N 1
ATOM 579 C CA . ALA A 1 72 ? -3.815 -6.674 0.733 1.00 82.00 72 ALA A CA 1
ATOM 580 C C . ALA A 1 72 ? -3.880 -5.126 0.709 1.00 82.00 72 ALA A C 1
ATOM 582 O O . ALA A 1 72 ? -4.763 -4.579 1.369 1.00 82.00 72 ALA A O 1
ATOM 583 N N . PRO A 1 73 ? -3.031 -4.406 -0.060 1.00 84.38 73 PRO A N 1
ATOM 584 C CA . PRO A 1 73 ? -3.102 -2.946 -0.138 1.00 84.38 73 PRO A CA 1
ATOM 585 C C . PRO A 1 73 ? -4.411 -2.436 -0.749 1.00 84.38 73 PRO A C 1
ATOM 587 O O . PRO A 1 73 ? -4.972 -1.470 -0.253 1.00 84.38 73 PRO A O 1
ATOM 590 N N . GLU A 1 74 ? -4.940 -3.112 -1.771 1.00 86.12 74 GLU A N 1
ATOM 591 C CA . GLU A 1 74 ? -6.194 -2.721 -2.433 1.00 86.12 74 GLU A CA 1
ATOM 592 C C . GLU A 1 74 ? -7.386 -2.862 -1.486 1.00 86.12 74 GLU A C 1
ATOM 594 O O . GLU A 1 74 ? -8.262 -2.005 -1.443 1.00 86.12 74 GLU A O 1
ATOM 599 N N . LEU A 1 75 ? -7.397 -3.929 -0.682 1.00 85.50 75 LEU A N 1
ATOM 600 C CA . LEU A 1 75 ? -8.424 -4.144 0.338 1.00 85.50 75 LEU A CA 1
ATOM 601 C C . LEU A 1 75 ? -8.316 -3.127 1.478 1.00 85.50 75 LEU A C 1
ATOM 603 O O . LEU A 1 75 ? -9.335 -2.692 2.012 1.00 85.50 75 LEU A O 1
ATOM 607 N N . ALA A 1 76 ? -7.096 -2.725 1.841 1.00 86.00 76 ALA A N 1
ATOM 608 C CA . ALA A 1 76 ? -6.884 -1.663 2.817 1.00 86.00 76 ALA A CA 1
ATOM 609 C C . ALA A 1 76 ? -7.374 -0.304 2.287 1.00 86.00 76 ALA A C 1
ATOM 611 O O . ALA A 1 76 ? -8.068 0.416 3.003 1.00 86.00 76 ALA A O 1
ATOM 612 N N . GLU A 1 77 ? -7.074 0.032 1.031 1.00 86.38 77 GLU A N 1
ATOM 613 C CA . GLU A 1 77 ? -7.578 1.238 0.361 1.00 86.38 77 GLU A CA 1
ATOM 614 C C . GLU A 1 77 ? -9.113 1.222 0.262 1.00 86.38 77 GLU A C 1
ATOM 616 O O . GLU A 1 77 ? -9.760 2.220 0.579 1.00 86.38 77 GLU A O 1
ATOM 621 N N . GLU A 1 78 ? -9.714 0.077 -0.081 1.00 86.88 78 GLU A N 1
ATOM 622 C CA . GLU A 1 78 ? -11.169 -0.118 -0.115 1.00 86.88 78 GLU A CA 1
ATOM 623 C C . GLU A 1 78 ? -11.801 0.107 1.269 1.00 86.88 78 GLU A C 1
ATOM 625 O O . GLU A 1 78 ? -12.786 0.839 1.393 1.00 86.88 78 GLU A O 1
ATOM 630 N N . ALA A 1 79 ? -11.204 -0.443 2.330 1.00 86.94 79 ALA A N 1
ATOM 631 C CA . ALA A 1 79 ? -11.661 -0.233 3.702 1.00 86.94 79 ALA A CA 1
ATOM 632 C C . ALA A 1 79 ? -11.565 1.243 4.132 1.00 86.94 79 ALA A C 1
ATOM 634 O O . ALA A 1 79 ? -12.492 1.774 4.748 1.00 86.94 79 ALA A O 1
ATOM 635 N N . ILE A 1 80 ? -10.474 1.931 3.776 1.00 86.81 80 ILE A N 1
ATOM 636 C CA . ILE A 1 80 ? -10.306 3.366 4.044 1.00 86.81 80 ILE A CA 1
ATOM 637 C C . ILE A 1 80 ? -11.358 4.174 3.281 1.00 86.81 80 ILE A C 1
ATOM 639 O O . ILE A 1 80 ? -11.975 5.068 3.853 1.00 86.81 80 ILE A O 1
ATOM 643 N N . LEU A 1 81 ? -11.616 3.843 2.018 1.00 88.81 81 LEU A N 1
ATOM 644 C CA . LEU A 1 81 ? -12.614 4.522 1.198 1.00 88.81 81 LEU A CA 1
ATOM 645 C C . LEU A 1 81 ? -14.034 4.342 1.755 1.00 88.81 81 LEU A C 1
ATOM 647 O O . LEU A 1 81 ? -14.822 5.287 1.743 1.00 88.81 81 LEU A O 1
ATOM 651 N N . LEU A 1 82 ? -14.356 3.166 2.302 1.00 88.81 82 LEU A N 1
ATOM 652 C CA . LEU A 1 82 ? -15.615 2.932 3.017 1.00 88.81 82 LEU A CA 1
ATOM 653 C C . LEU A 1 82 ? -15.728 3.783 4.290 1.00 88.81 82 LEU A C 1
ATOM 655 O O . LEU A 1 82 ? -16.797 4.328 4.564 1.00 88.81 82 LEU A O 1
ATOM 659 N N . LEU A 1 83 ? -14.637 3.942 5.045 1.00 87.50 83 LEU A N 1
ATOM 660 C CA . LEU A 1 83 ? -14.604 4.840 6.202 1.00 87.50 83 LEU A CA 1
ATOM 661 C C . LEU A 1 83 ? -14.791 6.303 5.784 1.00 87.50 83 LEU A C 1
ATOM 663 O O . LEU A 1 83 ? -15.619 6.991 6.372 1.00 87.50 83 LEU A O 1
ATOM 667 N N . LEU A 1 84 ? -14.084 6.769 4.753 1.00 89.44 84 LEU A N 1
ATOM 668 C CA . LEU A 1 84 ? -14.205 8.142 4.252 1.00 89.44 84 LEU A CA 1
ATOM 669 C C . LEU A 1 84 ? -15.634 8.448 3.793 1.00 89.44 84 LEU A C 1
ATOM 671 O O . LEU A 1 84 ? -16.189 9.468 4.189 1.00 89.44 84 LEU A O 1
ATOM 675 N N . LYS A 1 85 ? -16.268 7.521 3.062 1.00 90.69 85 LYS A N 1
ATOM 676 C CA . LYS A 1 85 ? -17.686 7.619 2.681 1.00 90.69 85 LYS A CA 1
ATOM 677 C C . LYS A 1 85 ? -18.616 7.702 3.887 1.00 90.69 85 LYS A C 1
ATOM 679 O O . LYS A 1 85 ? -19.563 8.476 3.872 1.00 90.69 85 LYS A O 1
ATOM 684 N N . LYS A 1 86 ? -18.359 6.914 4.935 1.00 92.19 86 LYS A N 1
ATOM 685 C CA . LYS A 1 86 ? -19.183 6.914 6.152 1.00 92.19 86 LYS A CA 1
ATOM 686 C C . LYS A 1 86 ? -19.147 8.259 6.885 1.00 92.19 86 LYS A C 1
ATOM 688 O O . LYS A 1 86 ? -20.141 8.628 7.501 1.00 92.19 86 LYS A O 1
ATOM 693 N N . TYR A 1 87 ? -18.015 8.958 6.838 1.00 92.62 87 TYR A N 1
ATOM 694 C CA . TYR A 1 87 ? -17.818 10.253 7.498 1.00 92.62 87 TYR A CA 1
ATOM 695 C C . TYR A 1 87 ? -17.915 11.452 6.539 1.00 92.62 87 TYR A C 1
ATOM 697 O O . TYR A 1 87 ? -17.557 12.557 6.931 1.00 92.62 87 TYR A O 1
ATOM 705 N N . ASP A 1 88 ? -18.388 11.232 5.308 1.00 89.56 88 ASP A N 1
ATOM 706 C CA . ASP A 1 88 ? -18.547 12.245 4.254 1.00 89.56 88 ASP A CA 1
ATOM 707 C C . ASP A 1 88 ? -17.276 13.077 3.988 1.00 89.56 88 ASP A C 1
ATOM 709 O O . ASP A 1 88 ? -17.303 14.284 3.751 1.00 89.56 88 ASP A O 1
ATOM 713 N N . VAL A 1 89 ? -16.117 12.413 4.061 1.00 88.00 89 VAL A N 1
ATOM 714 C CA . VAL A 1 89 ? -14.814 13.033 3.807 1.00 88.00 89 VAL A CA 1
ATOM 715 C C . VAL A 1 89 ? -14.441 12.820 2.334 1.00 88.00 89 VAL A C 1
ATOM 717 O O . VAL A 1 89 ? -14.229 11.674 1.926 1.00 88.00 89 VAL A O 1
ATOM 720 N N . PRO A 1 90 ? -14.319 13.885 1.520 1.00 80.44 90 PRO A N 1
ATOM 721 C CA . PRO A 1 90 ? -13.969 13.750 0.111 1.00 80.44 90 PRO A CA 1
ATOM 722 C C . PRO A 1 90 ? -12.494 13.367 -0.078 1.00 80.44 90 PRO A C 1
ATOM 724 O O . PRO A 1 90 ? -11.603 13.896 0.591 1.00 80.44 90 PRO A O 1
ATOM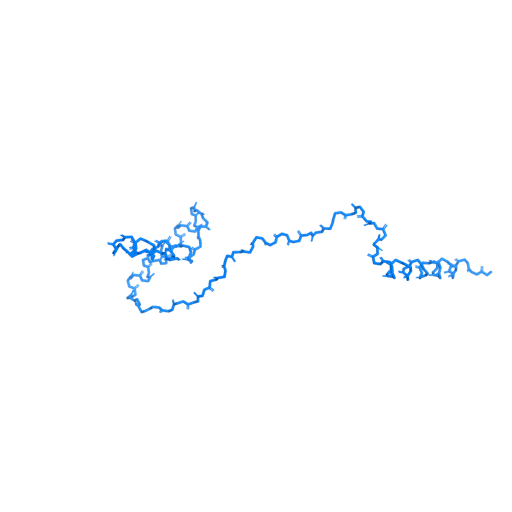 727 N N . LEU A 1 91 ? -12.237 12.473 -1.038 1.00 77.50 91 LEU A N 1
ATOM 728 C CA . LEU A 1 91 ? -10.904 12.260 -1.606 1.00 77.50 91 LEU A CA 1
ATOM 729 C C . LEU A 1 91 ? -10.598 13.453 -2.519 1.00 77.50 91 LEU A C 1
ATOM 731 O O . LEU A 1 91 ? -11.348 13.706 -3.460 1.00 77.50 91 LEU A O 1
ATOM 735 N N . LYS A 1 92 ? -9.555 14.214 -2.178 1.00 66.50 92 LYS A N 1
ATOM 736 C CA . LYS A 1 92 ? -9.051 15.317 -3.005 1.00 66.50 92 LYS A CA 1
ATOM 737 C C . LYS A 1 92 ? -8.251 14.800 -4.188 1.00 66.50 92 LYS A C 1
ATOM 739 O O . LYS A 1 92 ? -7.521 13.803 -3.990 1.00 66.50 92 LYS A O 1
#

pLDDT: mean 78.92, std 9.75, range [48.5, 92.62]

Sequence (92 aa):
MSRDADWMEEEDDRAEKQDALGVTANADAPVLVRKREQEPPRATKGFYIQDVYSRGFDRVVFEQKMVKGKKAPELAEEAILLLLKKYDVPLK

Secondary structure (DSSP, 8-state):
--HHHHHHHHHHHHHHHHHHHT--S-TTS---------PPPP--------HHHHHHHHHHHHHHHHHH---HHHHHHHHHHHHHHHTT----

Foldseek 3Di:
DDPVVVVVVVVVVVVVVCVVVVHDPCNPPDDPPPPPPDDPDDDDDDDDDDPVVVVVLVVVQVVCCVPPVDHSVVVVVVVVVVVCVVVVNDDD